Protein AF-A0A383C4H4-F1 (afdb_monomer_lite)

Radius of gyration: 17.87 Å; chains: 1; bounding box: 26×40×39 Å

Organism: NCBI:txid408172

Structure (mmCIF, N/CA/C/O backbone):
data_AF-A0A383C4H4-F1
#
_entry.id   AF-A0A383C4H4-F1
#
loop_
_atom_site.group_PDB
_atom_site.id
_atom_site.type_symbol
_atom_site.label_atom_id
_atom_site.label_alt_id
_atom_site.label_comp_id
_atom_site.label_asym_id
_atom_site.label_entity_id
_atom_site.label_seq_id
_atom_site.pdbx_PDB_ins_code
_atom_site.Cartn_x
_atom_site.Cartn_y
_atom_site.Cartn_z
_atom_site.occupancy
_atom_site.B_iso_or_equiv
_atom_site.auth_seq_id
_atom_site.auth_comp_id
_atom_site.auth_asym_id
_atom_site.auth_atom_id
_atom_site.pdbx_PDB_model_num
ATOM 1 N N . MET A 1 1 ? 12.190 -26.221 25.770 1.00 50.94 1 MET A N 1
ATOM 2 C CA . MET A 1 1 ? 11.905 -24.836 25.334 1.00 50.94 1 MET A CA 1
ATOM 3 C C . MET A 1 1 ? 10.637 -24.359 26.035 1.00 50.94 1 MET A C 1
ATOM 5 O O . MET A 1 1 ? 9.545 -24.621 25.561 1.00 50.94 1 MET A O 1
ATOM 9 N N . THR A 1 2 ? 10.773 -23.749 27.214 1.00 60.94 2 THR A N 1
ATOM 10 C CA . THR A 1 2 ? 9.666 -23.272 28.076 1.00 60.94 2 THR A CA 1
ATOM 11 C C . THR A 1 2 ? 9.454 -21.761 27.971 1.00 60.94 2 THR A C 1
ATOM 13 O O . THR A 1 2 ? 8.839 -21.171 28.853 1.00 60.94 2 THR A O 1
ATOM 16 N N . TYR A 1 3 ? 9.975 -21.130 26.912 1.00 66.69 3 TYR A N 1
ATOM 17 C CA . TYR A 1 3 ? 10.123 -19.675 26.838 1.00 66.69 3 TYR A CA 1
ATOM 18 C C . TYR A 1 3 ? 8.813 -18.910 27.113 1.00 66.69 3 TYR A C 1
ATOM 20 O O . TYR A 1 3 ? 8.846 -17.899 27.804 1.00 66.69 3 TYR A O 1
ATOM 28 N N . ALA A 1 4 ? 7.654 -19.443 26.701 1.00 66.88 4 ALA A N 1
ATOM 29 C CA . ALA A 1 4 ? 6.353 -18.830 26.991 1.00 66.88 4 ALA A CA 1
ATOM 30 C C . ALA A 1 4 ? 5.427 -19.656 27.907 1.00 66.88 4 ALA A C 1
ATOM 32 O O . ALA A 1 4 ? 4.613 -19.075 28.623 1.00 66.88 4 ALA A O 1
ATOM 33 N N . GLY A 1 5 ? 5.540 -20.989 27.963 1.00 79.62 5 GLY A N 1
ATOM 34 C CA . GLY A 1 5 ? 4.586 -21.825 28.712 1.00 79.62 5 GLY A CA 1
ATOM 35 C C . GLY A 1 5 ? 3.130 -21.501 28.329 1.00 79.62 5 GLY A C 1
ATOM 36 O O . GLY A 1 5 ? 2.798 -21.524 27.151 1.00 79.62 5 GLY A O 1
ATOM 37 N N . ASN A 1 6 ? 2.296 -21.130 29.312 1.00 84.69 6 ASN A N 1
ATOM 38 C CA . ASN A 1 6 ? 0.899 -20.689 29.116 1.00 84.69 6 ASN A CA 1
ATOM 39 C C . ASN A 1 6 ? 0.737 -19.156 28.999 1.00 84.69 6 ASN A C 1
ATOM 41 O O . ASN A 1 6 ? -0.376 -18.641 29.106 1.00 84.69 6 ASN A O 1
ATOM 45 N N . ARG A 1 7 ? 1.831 -18.396 28.874 1.00 84.94 7 ARG A N 1
ATOM 46 C CA . ARG A 1 7 ? 1.788 -16.928 28.821 1.00 84.94 7 ARG A CA 1
ATOM 47 C C . ARG A 1 7 ? 1.525 -16.470 27.391 1.00 84.94 7 ARG A C 1
ATOM 49 O O . ARG A 1 7 ? 2.189 -16.922 26.462 1.00 84.94 7 ARG A O 1
ATOM 56 N N . ARG A 1 8 ? 0.591 -15.532 27.227 1.00 86.00 8 ARG A N 1
ATOM 57 C CA . ARG A 1 8 ? 0.417 -14.791 25.975 1.00 86.00 8 ARG A CA 1
ATOM 58 C C . ARG A 1 8 ? 1.461 -13.681 25.927 1.00 86.00 8 ARG A C 1
ATOM 60 O O . ARG A 1 8 ? 1.498 -12.846 26.826 1.00 86.00 8 ARG A O 1
ATOM 67 N N . ILE A 1 9 ? 2.290 -13.690 24.892 1.00 88.12 9 ILE A N 1
ATOM 68 C CA . ILE A 1 9 ? 3.212 -12.593 24.603 1.00 88.12 9 ILE A CA 1
ATOM 69 C C . ILE A 1 9 ? 2.451 -11.570 23.763 1.00 88.12 9 ILE A C 1
ATOM 71 O O . ILE A 1 9 ? 1.725 -11.946 22.844 1.00 88.12 9 ILE A O 1
ATOM 75 N N . ILE A 1 10 ? 2.579 -10.297 24.125 1.00 90.50 10 ILE A N 1
ATOM 76 C CA . ILE A 1 10 ? 2.061 -9.183 23.337 1.00 90.50 10 ILE A CA 1
ATOM 77 C C . ILE A 1 10 ? 3.252 -8.621 22.582 1.00 90.50 10 ILE A C 1
ATOM 79 O O . ILE A 1 10 ? 4.180 -8.104 23.202 1.00 90.50 10 ILE A O 1
ATOM 83 N N . ASP A 1 11 ? 3.222 -8.772 21.266 1.00 90.31 11 ASP A N 1
ATOM 84 C CA . ASP A 1 11 ? 4.122 -8.045 20.389 1.00 90.3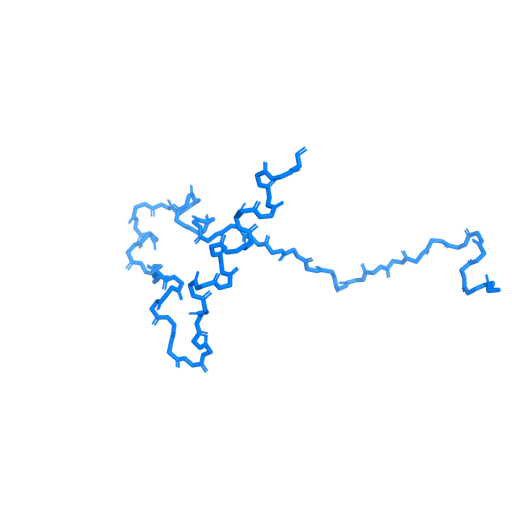1 11 ASP A CA 1
ATOM 85 C C . ASP A 1 11 ? 3.521 -6.660 20.149 1.00 90.31 11 ASP A C 1
ATOM 87 O O . ASP A 1 11 ? 2.368 -6.543 19.729 1.00 90.31 11 ASP A O 1
ATOM 91 N N . VAL A 1 12 ? 4.264 -5.626 20.528 1.00 95.19 12 VAL A N 1
ATOM 92 C CA . VAL A 1 12 ? 3.828 -4.228 20.419 1.00 95.19 12 VAL A CA 1
ATOM 93 C C . VAL A 1 12 ? 4.298 -3.582 19.120 1.00 95.19 12 VAL A C 1
ATOM 95 O O . VAL A 1 12 ? 3.889 -2.457 18.848 1.00 95.19 12 VAL A O 1
ATOM 98 N N . ASP A 1 13 ? 5.139 -4.271 18.343 1.00 94.06 13 ASP A N 1
ATOM 99 C CA . ASP A 1 13 ? 5.770 -3.730 17.141 1.00 94.06 13 ASP A CA 1
ATOM 100 C C . ASP A 1 13 ? 5.801 -4.774 16.018 1.00 94.06 13 ASP A C 1
ATOM 102 O O . ASP A 1 13 ? 6.833 -5.316 15.626 1.00 94.06 13 ASP A O 1
ATOM 106 N N . SER A 1 14 ? 4.607 -5.097 15.527 1.00 90.50 14 SER A N 1
ATOM 107 C CA . SER A 1 14 ? 4.415 -5.986 14.386 1.00 90.50 14 SER A CA 1
ATOM 108 C C . SER A 1 14 ? 4.077 -5.181 13.136 1.00 90.50 14 SER A C 1
ATOM 110 O O . SER A 1 14 ? 3.242 -4.277 13.194 1.00 90.50 14 SER A O 1
ATOM 112 N N . HIS A 1 15 ? 4.631 -5.578 11.993 1.00 91.56 15 HIS A N 1
ATOM 113 C CA . HIS A 1 15 ? 4.353 -4.960 10.698 1.00 91.56 15 HIS A CA 1
ATOM 114 C C . HIS A 1 15 ? 3.725 -5.959 9.729 1.00 91.56 15 HIS A C 1
ATOM 116 O O . HIS A 1 15 ? 3.905 -7.174 9.856 1.00 91.56 15 HIS A O 1
ATOM 122 N N . LEU A 1 16 ? 3.015 -5.431 8.736 1.00 88.88 16 LEU A N 1
ATOM 123 C CA . LEU A 1 16 ? 2.573 -6.173 7.564 1.00 88.88 16 LEU A CA 1
ATOM 124 C C . LEU A 1 16 ? 3.255 -5.598 6.319 1.00 88.88 16 LEU A C 1
ATOM 126 O O . LEU A 1 16 ? 3.762 -4.483 6.352 1.00 88.88 16 LEU A O 1
ATOM 130 N N . PHE A 1 17 ? 3.307 -6.392 5.252 1.00 85.19 17 PHE A N 1
ATOM 131 C CA . PHE A 1 17 ? 3.717 -5.916 3.935 1.00 85.19 17 PHE A CA 1
ATOM 132 C C . PHE A 1 17 ? 2.458 -5.689 3.107 1.00 85.19 17 PHE A C 1
ATOM 134 O O . PHE A 1 17 ? 1.730 -6.642 2.817 1.00 85.19 17 PHE A O 1
ATOM 141 N N . GLU A 1 18 ? 2.183 -4.434 2.775 1.00 86.62 18 GLU A N 1
ATOM 142 C CA . GLU A 1 18 ? 1.082 -4.048 1.905 1.00 86.62 18 GLU A CA 1
ATOM 143 C C . GLU A 1 18 ? 1.346 -4.459 0.448 1.00 86.62 18 GLU A C 1
ATOM 145 O O . GLU A 1 18 ? 2.475 -4.749 0.042 1.00 86.62 18 GLU A O 1
ATOM 150 N N . LEU A 1 19 ? 0.275 -4.477 -0.349 1.00 85.62 19 LEU A N 1
ATOM 151 C CA . LEU A 1 19 ? 0.389 -4.568 -1.801 1.00 85.62 19 LEU A CA 1
ATOM 152 C C . LEU A 1 19 ? 0.948 -3.259 -2.366 1.00 85.62 19 LEU A C 1
ATOM 154 O O . LEU A 1 19 ? 0.774 -2.191 -1.774 1.00 85.62 19 LEU A O 1
ATOM 158 N N . ASP A 1 20 ? 1.595 -3.342 -3.526 1.00 83.88 20 ASP A N 1
ATOM 159 C CA . ASP A 1 20 ? 2.264 -2.197 -4.145 1.00 83.88 20 ASP A CA 1
ATOM 160 C C . ASP A 1 20 ? 1.300 -1.077 -4.563 1.00 83.88 20 ASP A C 1
ATOM 162 O O . ASP A 1 20 ? 1.690 0.087 -4.638 1.00 83.88 20 ASP A O 1
ATOM 166 N N . ASP A 1 21 ? 0.028 -1.409 -4.770 1.00 86.56 21 ASP A N 1
ATOM 167 C CA . ASP A 1 21 ? -1.035 -0.487 -5.160 1.00 86.56 21 ASP A CA 1
ATOM 168 C C . ASP A 1 21 ? -1.857 0.063 -3.982 1.00 86.56 21 ASP A C 1
ATOM 170 O O . ASP A 1 21 ? -2.718 0.918 -4.200 1.00 86.56 21 ASP A O 1
ATOM 174 N N . PHE A 1 22 ? -1.597 -0.371 -2.741 1.00 90.50 22 PHE A N 1
ATOM 175 C CA . PHE A 1 22 ? -2.459 -0.071 -1.591 1.00 90.50 22 PHE A CA 1
ATOM 176 C C . PHE A 1 22 ? -2.719 1.428 -1.419 1.00 90.50 22 PHE A C 1
ATOM 178 O O . PHE A 1 22 ? -3.869 1.842 -1.278 1.00 90.50 22 PHE A O 1
ATOM 185 N N . LEU A 1 23 ? -1.666 2.249 -1.478 1.00 91.25 23 LEU A N 1
ATOM 186 C CA . LEU A 1 23 ? -1.791 3.698 -1.312 1.00 91.25 23 LEU A CA 1
ATOM 187 C C . LEU A 1 23 ? -2.649 4.325 -2.417 1.00 91.25 23 LEU A C 1
ATOM 189 O O . LEU A 1 23 ? -3.460 5.198 -2.131 1.00 91.25 23 LEU A O 1
ATOM 193 N N . HIS A 1 24 ? -2.519 3.855 -3.658 1.00 91.62 24 HIS A N 1
ATOM 194 C CA . HIS A 1 24 ? -3.344 4.329 -4.768 1.00 91.62 24 HIS A CA 1
ATOM 195 C C . HIS A 1 24 ? -4.797 3.850 -4.661 1.00 91.62 24 HIS A C 1
ATOM 197 O O . HIS A 1 24 ? -5.702 4.590 -5.032 1.00 91.62 24 HIS A O 1
ATOM 203 N N . ALA A 1 25 ? -5.035 2.646 -4.135 1.00 92.00 25 ALA A N 1
ATOM 204 C CA . ALA A 1 25 ? -6.374 2.074 -4.001 1.00 92.00 25 ALA A CA 1
ATOM 205 C C . ALA A 1 25 ? -7.250 2.800 -2.964 1.00 92.00 25 ALA A C 1
ATOM 207 O O . ALA A 1 25 ? -8.477 2.752 -3.060 1.00 92.00 25 ALA A O 1
ATOM 208 N N . VAL A 1 26 ? -6.636 3.448 -1.968 1.00 94.38 26 VAL A N 1
ATOM 209 C CA . VAL A 1 26 ? -7.346 4.138 -0.874 1.00 94.38 26 VAL A CA 1
ATOM 210 C C . VAL A 1 26 ? -7.293 5.663 -0.965 1.00 94.38 26 VAL A C 1
ATOM 212 O O . VAL A 1 26 ? -7.978 6.333 -0.193 1.00 94.38 26 VAL A O 1
ATOM 215 N N . ALA A 1 27 ? -6.495 6.211 -1.882 1.00 95.94 27 ALA A N 1
ATOM 216 C CA . ALA A 1 27 ? -6.347 7.648 -2.060 1.00 95.94 27 ALA A CA 1
ATOM 217 C C . ALA A 1 27 ? -7.567 8.277 -2.739 1.00 95.94 27 ALA A C 1
ATOM 219 O O . ALA A 1 27 ? -8.153 7.720 -3.668 1.00 95.94 27 ALA A O 1
ATOM 220 N N . THR A 1 28 ? -7.905 9.491 -2.314 1.00 96.88 28 THR A N 1
ATOM 221 C CA . THR A 1 28 ? -8.730 10.397 -3.118 1.00 96.88 28 THR A CA 1
ATOM 222 C C . THR A 1 28 ? -7.977 10.857 -4.370 1.00 96.88 28 THR A C 1
ATOM 224 O O . THR A 1 28 ? -6.749 10.781 -4.438 1.00 96.88 28 THR A O 1
ATOM 227 N N . ASP A 1 29 ? -8.699 11.406 -5.351 1.00 94.69 29 ASP A N 1
ATOM 228 C CA . ASP A 1 29 ? -8.090 11.943 -6.578 1.00 94.69 29 ASP A CA 1
ATOM 229 C C . ASP A 1 29 ? -7.046 13.040 -6.291 1.00 94.69 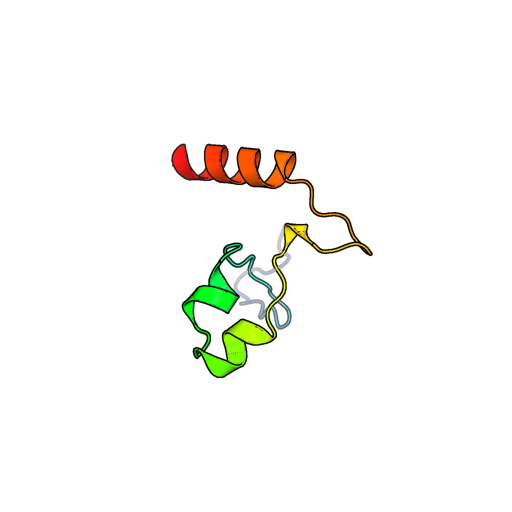29 ASP A C 1
ATOM 231 O O . ASP A 1 29 ? -6.037 13.144 -6.990 1.00 94.69 29 ASP A O 1
ATOM 235 N N . GLU A 1 30 ? -7.268 13.852 -5.250 1.00 96.31 30 GLU A N 1
ATOM 236 C CA . GLU A 1 30 ? -6.330 14.898 -4.830 1.00 96.31 30 GLU A CA 1
ATOM 237 C C . GLU A 1 30 ? -5.068 14.301 -4.187 1.00 96.31 30 GLU A C 1
ATOM 239 O O . GLU A 1 30 ? -3.955 14.715 -4.506 1.00 96.31 30 GLU A O 1
ATOM 244 N N . GLU A 1 31 ? -5.217 13.287 -3.331 1.00 96.38 31 GLU A N 1
ATOM 245 C CA . GLU A 1 31 ? -4.095 12.606 -2.670 1.00 96.38 31 GLU A CA 1
ATOM 246 C C . GLU A 1 31 ? -3.254 11.783 -3.651 1.00 96.38 31 GLU A C 1
ATOM 248 O O . GLU A 1 31 ? -2.025 11.759 -3.549 1.00 96.38 31 GLU A O 1
ATOM 253 N N . ALA A 1 32 ? -3.897 11.155 -4.639 1.00 93.25 32 ALA A N 1
ATOM 254 C CA . ALA A 1 32 ? -3.238 10.336 -5.651 1.00 93.25 32 ALA A CA 1
ATOM 255 C C . ALA A 1 32 ? -2.158 11.108 -6.426 1.00 93.25 32 ALA A C 1
ATOM 257 O O . ALA A 1 32 ? -1.150 10.520 -6.817 1.00 93.25 32 ALA A O 1
ATOM 258 N N . ALA A 1 33 ? -2.315 12.428 -6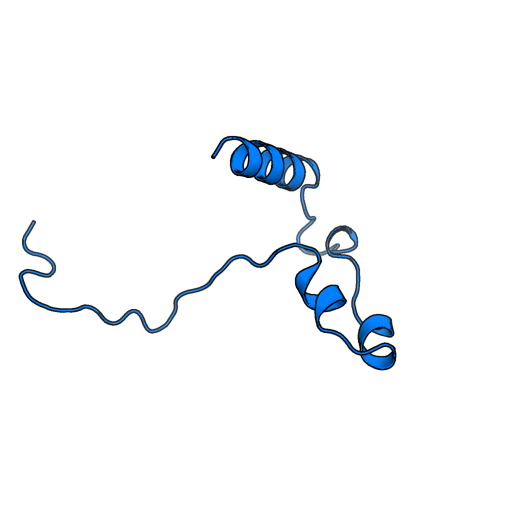.585 1.00 93.50 33 ALA A N 1
ATOM 259 C CA . ALA A 1 33 ? -1.331 13.292 -7.237 1.00 93.50 33 ALA A CA 1
ATOM 260 C C . ALA A 1 33 ? 0.012 13.385 -6.483 1.00 93.50 33 ALA A C 1
ATOM 262 O O . ALA A 1 33 ? 1.028 13.751 -7.079 1.00 93.50 33 ALA A O 1
ATOM 263 N N . PHE A 1 34 ? 0.035 13.063 -5.185 1.00 93.38 34 PHE A N 1
ATOM 264 C CA . PHE A 1 34 ? 1.233 13.121 -4.343 1.00 93.38 34 PHE A CA 1
ATOM 265 C C . PHE A 1 34 ? 1.904 11.758 -4.139 1.00 93.38 34 PHE A C 1
ATOM 267 O O . PHE A 1 34 ? 3.045 11.702 -3.670 1.00 93.38 34 PHE A O 1
ATOM 274 N N . ILE A 1 35 ? 1.227 10.665 -4.492 1.00 92.12 35 ILE A N 1
ATOM 275 C CA . ILE A 1 35 ? 1.746 9.308 -4.325 1.00 92.12 35 ILE A CA 1
ATOM 276 C C . ILE A 1 35 ? 2.678 8.993 -5.494 1.00 92.12 35 ILE A C 1
ATOM 278 O O . ILE A 1 35 ? 2.297 9.066 -6.662 1.00 92.12 35 ILE A O 1
ATOM 282 N N . ARG A 1 36 ? 3.930 8.653 -5.174 1.00 88.38 36 ARG A N 1
ATOM 283 C CA . ARG A 1 36 ? 4.914 8.223 -6.172 1.00 88.38 36 ARG A CA 1
ATOM 284 C C . ARG A 1 36 ? 4.844 6.705 -6.343 1.00 88.38 36 ARG A C 1
ATOM 286 O O . ARG A 1 36 ? 4.728 6.016 -5.329 1.00 88.38 36 ARG A O 1
ATOM 293 N N . PRO A 1 37 ? 5.001 6.184 -7.572 1.00 81.94 37 PRO A N 1
ATOM 294 C CA . PRO A 1 37 ? 5.135 4.749 -7.791 1.00 81.94 37 PRO A CA 1
ATOM 295 C C . PRO A 1 37 ? 6.298 4.174 -6.977 1.00 81.94 37 PRO A C 1
ATOM 297 O O . PRO A 1 37 ? 7.355 4.808 -6.873 1.00 81.94 37 PRO A O 1
ATOM 300 N N . MET A 1 38 ? 6.126 2.976 -6.417 1.00 78.62 38 MET A N 1
ATOM 301 C CA . MET A 1 38 ? 7.156 2.337 -5.588 1.00 78.62 38 MET A CA 1
ATOM 302 C C . MET A 1 38 ? 8.463 2.110 -6.360 1.00 78.62 38 MET A C 1
ATOM 304 O O . MET A 1 38 ? 9.552 2.279 -5.814 1.00 78.62 38 MET A O 1
ATOM 308 N N . GLU A 1 39 ? 8.382 1.788 -7.650 1.00 78.88 39 GLU A N 1
ATOM 309 C CA . GLU A 1 39 ? 9.532 1.596 -8.534 1.00 78.88 39 GLU A CA 1
ATOM 310 C C . GLU A 1 39 ? 10.324 2.883 -8.814 1.00 78.88 39 GLU A C 1
ATOM 312 O O . GLU A 1 39 ? 11.467 2.813 -9.265 1.00 78.88 39 GLU A O 1
ATOM 317 N N . ALA A 1 40 ? 9.756 4.058 -8.522 1.00 83.56 40 ALA A N 1
ATOM 318 C CA . ALA A 1 40 ? 10.438 5.342 -8.666 1.00 83.56 40 ALA A CA 1
ATOM 319 C C . ALA A 1 40 ? 11.353 5.680 -7.469 1.00 83.56 40 ALA A C 1
ATOM 321 O O . ALA A 1 40 ? 11.985 6.740 -7.455 1.00 83.56 40 ALA A O 1
ATOM 322 N N . GLN A 1 41 ? 11.431 4.812 -6.454 1.00 80.75 41 GLN A N 1
ATOM 323 C CA . GLN A 1 41 ? 12.269 5.004 -5.272 1.00 80.75 41 GLN A CA 1
ATOM 324 C C . GLN A 1 41 ? 13.767 4.875 -5.596 1.00 80.75 41 GLN A C 1
ATOM 326 O O . GLN A 1 41 ? 14.230 3.841 -6.074 1.00 80.75 41 GLN A O 1
ATOM 331 N N . THR A 1 42 ? 14.551 5.912 -5.276 1.00 78.81 42 THR A N 1
ATOM 332 C CA . THR A 1 42 ? 15.9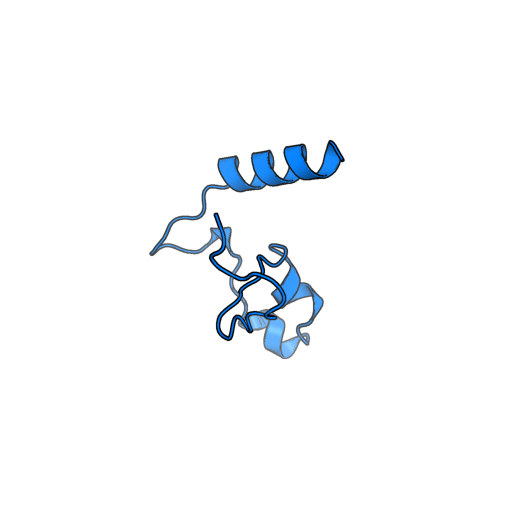86 5.987 -5.617 1.00 78.81 42 THR A CA 1
ATOM 333 C C . THR A 1 42 ? 16.943 5.692 -4.459 1.00 78.81 42 THR A C 1
ATOM 335 O O . THR A 1 42 ? 18.100 5.371 -4.709 1.00 78.81 42 THR A O 1
ATOM 338 N N . GLU A 1 43 ? 16.506 5.812 -3.202 1.00 75.62 43 GLU A N 1
ATOM 339 C CA . GLU A 1 43 ? 17.382 5.656 -2.021 1.00 75.62 43 GLU A CA 1
ATOM 340 C C . GLU A 1 43 ? 17.568 4.193 -1.591 1.00 75.62 43 GLU A C 1
ATOM 342 O O . GLU A 1 43 ? 18.636 3.807 -1.120 1.00 75.62 43 GLU A O 1
ATOM 347 N N . LEU A 1 44 ? 16.548 3.362 -1.804 1.00 68.56 44 LEU A N 1
ATOM 348 C CA . LEU A 1 44 ? 16.568 1.914 -1.599 1.00 68.56 44 LEU A CA 1
ATOM 349 C C . LEU A 1 44 ? 15.899 1.283 -2.826 1.00 68.56 44 LEU A C 1
ATOM 351 O O . LEU A 1 44 ? 14.678 1.109 -2.811 1.00 68.56 44 LEU A O 1
ATOM 355 N N . PRO A 1 45 ? 16.649 1.049 -3.920 1.00 67.12 45 PRO A N 1
ATOM 356 C CA . PRO A 1 45 ? 16.068 0.676 -5.201 1.00 67.12 45 PRO A CA 1
ATOM 357 C C . PRO A 1 45 ? 15.261 -0.613 -5.069 1.00 67.12 45 PRO A C 1
ATOM 359 O O . PRO A 1 45 ? 15.766 -1.658 -4.652 1.00 67.12 45 PRO A O 1
ATOM 362 N N . VAL A 1 46 ? 13.984 -0.513 -5.420 1.00 71.88 46 VAL A N 1
ATOM 363 C CA . VAL A 1 46 ? 13.051 -1.632 -5.393 1.00 71.88 46 VAL A CA 1
ATOM 364 C C . VAL A 1 46 ? 13.434 -2.622 -6.495 1.00 71.88 46 VAL A C 1
ATOM 366 O O . VAL A 1 46 ? 13.548 -2.261 -7.666 1.00 71.88 46 VAL A O 1
ATOM 369 N N . SER A 1 47 ? 13.631 -3.892 -6.132 1.00 82.06 47 SER A N 1
ATOM 370 C CA . SER A 1 47 ? 13.874 -4.952 -7.112 1.00 82.06 47 SER A CA 1
ATOM 371 C C . SER A 1 47 ? 12.549 -5.432 -7.700 1.00 82.06 47 SER A C 1
ATOM 373 O O . SER A 1 47 ? 11.836 -6.233 -7.093 1.00 82.06 47 SER A O 1
ATOM 375 N N . LEU A 1 48 ? 12.236 -4.966 -8.911 1.00 80.31 48 LEU A N 1
ATOM 376 C CA . LEU A 1 48 ? 11.079 -5.442 -9.678 1.00 80.31 48 LEU A CA 1
ATOM 377 C C . LEU A 1 48 ? 11.125 -6.961 -9.910 1.00 80.31 48 LEU A C 1
ATOM 379 O O . LEU A 1 48 ? 10.090 -7.623 -9.901 1.00 80.31 48 LEU A O 1
ATOM 383 N N . GLU A 1 49 ? 12.323 -7.531 -10.056 1.00 86.31 49 GLU A N 1
ATOM 384 C CA . GLU A 1 49 ? 12.515 -8.981 -10.141 1.00 86.31 49 GLU A CA 1
ATOM 385 C C . GLU A 1 49 ? 12.027 -9.685 -8.865 1.00 86.31 49 GLU A C 1
ATOM 387 O O . GLU A 1 49 ? 11.292 -10.670 -8.938 1.00 86.31 49 GLU A O 1
ATOM 392 N N . ALA A 1 50 ? 12.383 -9.161 -7.687 1.00 84.12 50 ALA A N 1
ATOM 393 C CA . ALA A 1 50 ? 11.948 -9.724 -6.413 1.00 84.12 50 ALA A CA 1
ATOM 394 C C . ALA A 1 50 ? 10.428 -9.600 -6.211 1.00 84.12 50 ALA A C 1
ATOM 396 O O . ALA A 1 50 ? 9.808 -10.553 -5.740 1.00 84.12 50 ALA A O 1
ATOM 397 N N . ILE A 1 51 ? 9.824 -8.473 -6.612 1.00 82.69 51 ILE A N 1
ATOM 398 C CA . ILE A 1 51 ? 8.363 -8.27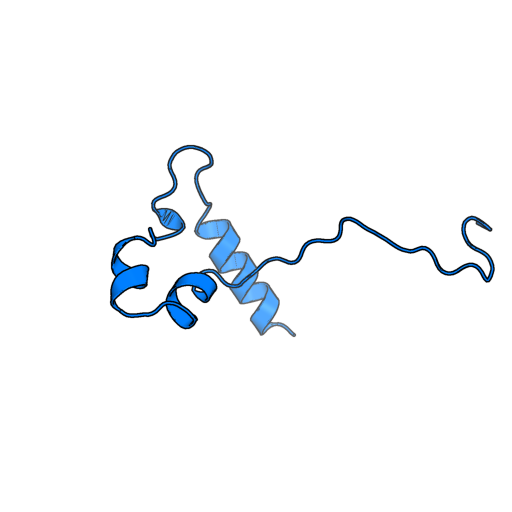7 -6.570 1.00 82.69 51 ILE A CA 1
ATOM 399 C C . ILE A 1 51 ? 7.653 -9.311 -7.444 1.00 82.69 51 ILE A C 1
ATOM 401 O O . ILE A 1 51 ? 6.737 -9.989 -6.977 1.00 82.69 51 ILE A O 1
ATOM 405 N N . ASN A 1 52 ? 8.095 -9.478 -8.69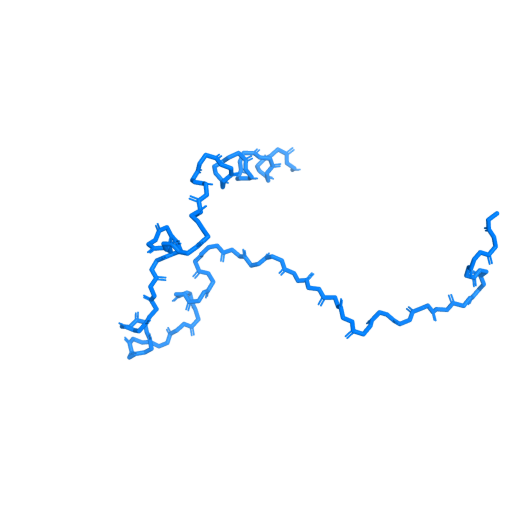2 1.00 88.69 52 ASN A N 1
ATOM 406 C CA . ASN A 1 52 ? 7.485 -10.433 -9.616 1.00 88.69 52 ASN A CA 1
ATOM 407 C C . ASN A 1 52 ? 7.594 -11.870 -9.094 1.00 88.69 52 ASN A C 1
ATOM 409 O O . ASN A 1 52 ? 6.606 -12.601 -9.097 1.00 88.69 52 ASN A O 1
ATOM 413 N N . ARG A 1 53 ? 8.748 -12.247 -8.533 1.00 85.44 53 ARG A N 1
ATOM 414 C CA . ARG A 1 53 ? 8.905 -13.541 -7.854 1.00 85.44 53 ARG A CA 1
ATOM 415 C C . ARG A 1 53 ? 7.969 -13.693 -6.652 1.00 85.44 53 ARG A C 1
ATOM 417 O O . ARG A 1 53 ? 7.454 -14.782 -6.414 1.00 85.44 53 ARG A O 1
ATOM 424 N N . GLY A 1 54 ? 7.748 -12.625 -5.886 1.00 83.50 54 GLY A N 1
ATOM 425 C CA . GLY A 1 54 ? 6.787 -12.609 -4.782 1.00 83.50 54 GLY A CA 1
ATOM 426 C C . GLY A 1 54 ? 5.359 -12.905 -5.246 1.00 83.50 54 GLY A C 1
ATOM 427 O O . GLY A 1 54 ? 4.689 -13.745 -4.646 1.00 83.50 54 GLY A O 1
ATOM 428 N N . ARG A 1 55 ? 4.931 -12.288 -6.355 1.00 86.19 55 ARG A N 1
ATOM 429 C CA . ARG A 1 55 ? 3.622 -12.537 -6.988 1.00 86.19 55 ARG A CA 1
ATOM 430 C C . ARG A 1 55 ? 3.471 -13.993 -7.429 1.00 86.19 55 ARG A C 1
ATOM 432 O O . ARG A 1 55 ? 2.507 -14.644 -7.042 1.00 86.19 55 ARG A O 1
ATOM 439 N N . GLU A 1 56 ? 4.474 -14.544 -8.116 1.00 88.69 56 GLU A N 1
ATOM 440 C CA . GLU A 1 56 ? 4.487 -15.962 -8.516 1.00 88.69 56 GLU A CA 1
ATOM 441 C C . GLU A 1 56 ? 4.367 -16.922 -7.320 1.00 88.69 56 GLU A C 1
ATOM 443 O O . GLU A 1 56 ? 3.754 -17.986 -7.415 1.00 88.69 56 GLU A O 1
ATOM 448 N N . HIS A 1 57 ? 4.971 -16.578 -6.179 1.00 80.06 57 HIS A N 1
ATOM 449 C CA . HIS A 1 57 ? 4.854 -17.371 -4.956 1.00 80.06 57 HIS A CA 1
ATOM 450 C C . HIS A 1 57 ? 3.468 -17.279 -4.309 1.00 80.06 57 HIS A C 1
ATOM 452 O O . HIS A 1 57 ? 3.049 -18.247 -3.669 1.00 80.06 57 HIS A O 1
ATOM 458 N N . LEU A 1 58 ? 2.773 -16.150 -4.463 1.00 77.06 58 LEU A N 1
ATOM 459 C CA . LEU A 1 58 ? 1.419 -15.950 -3.954 1.00 77.06 58 LEU A CA 1
ATOM 460 C C . LEU A 1 58 ? 0.400 -16.776 -4.753 1.00 77.06 58 LEU A C 1
ATOM 462 O O . LEU A 1 58 ? -0.420 -17.458 -4.149 1.00 77.06 58 LEU A O 1
ATOM 466 N N . ASP A 1 59 ? 0.533 -16.800 -6.083 1.00 77.94 59 ASP A N 1
ATOM 467 C CA . ASP A 1 59 ? -0.332 -17.563 -7.004 1.00 77.94 59 ASP A CA 1
ATOM 468 C C . ASP A 1 59 ? -0.196 -19.090 -6.860 1.00 77.94 59 ASP A C 1
ATOM 470 O O . ASP A 1 59 ? -1.013 -19.857 -7.367 1.00 77.94 59 ASP A O 1
ATOM 474 N N . ARG A 1 60 ? 0.856 -19.562 -6.180 1.00 70.81 60 ARG A N 1
ATOM 475 C CA . ARG A 1 60 ? 1.092 -20.987 -5.896 1.00 70.81 60 ARG A CA 1
ATOM 476 C C . ARG A 1 60 ? 0.358 -21.510 -4.652 1.00 70.81 60 ARG A C 1
ATOM 478 O O . ARG A 1 60 ? 0.512 -22.695 -4.347 1.00 70.81 60 ARG A O 1
ATOM 485 N N . ARG A 1 61 ? -0.363 -20.658 -3.916 1.00 50.84 61 ARG A N 1
ATOM 486 C CA . ARG A 1 61 ? -1.202 -21.042 -2.766 1.00 50.84 61 ARG A CA 1
ATOM 487 C C . ARG A 1 61 ? -2.640 -21.310 -3.182 1.00 50.84 61 ARG A C 1
ATOM 489 O O . ARG A 1 61 ? -3.230 -22.216 -2.554 1.00 50.84 61 ARG A O 1
#

Secondary structure (DSSP, 8-state):
--SSTTPPP--S-------TTHHHHH--HHHHTTPPPGGG--SS---HHHHHHHHHHHTT-

pLDDT: mean 83.75, std 10.24, range [50.84, 96.88]

Foldseek 3Di:
DCVAPPHDDDDPDDDDDDDQCVQVVPDDPVSNVVDDRPCPDDPPHDDPVVVVVVVVVVVVD

Sequence (61 aa):
MTYAGNRRIIDVDSHLFELDDFLHAVATDEEAAFIRPMEAQTELPVSLEAINRGREHLDRR